Protein AF-A0A534WW18-F1 (afdb_monomer_lite)

Radius of gyration: 18.57 Å; chains: 1; bounding box: 38×34×52 Å

Structure (mmCIF, N/CA/C/O backbone):
data_AF-A0A534WW18-F1
#
_entry.id   AF-A0A534WW18-F1
#
loop_
_atom_site.group_PDB
_atom_site.id
_atom_site.type_symbol
_atom_site.label_atom_id
_atom_site.label_alt_id
_atom_site.label_comp_id
_atom_site.label_asym_id
_atom_site.label_entity_id
_atom_site.label_seq_id
_atom_site.pdbx_PDB_ins_code
_atom_site.Cartn_x
_atom_site.Cartn_y
_atom_site.Cartn_z
_atom_site.occupancy
_atom_site.B_iso_or_equiv
_atom_site.auth_seq_id
_atom_site.auth_comp_id
_atom_site.auth_asym_id
_atom_site.auth_atom_id
_atom_site.pdbx_PDB_model_num
ATOM 1 N N . MET A 1 1 ? -6.314 19.960 2.107 1.00 56.91 1 MET A N 1
ATOM 2 C CA . MET A 1 1 ? -7.397 18.973 2.369 1.00 56.91 1 MET A CA 1
ATOM 3 C C . MET A 1 1 ? -7.565 17.972 1.228 1.00 56.91 1 MET A C 1
ATOM 5 O O . MET A 1 1 ? -7.486 16.783 1.503 1.00 56.91 1 MET A O 1
ATOM 9 N N . ARG A 1 2 ? -7.792 18.392 -0.030 1.00 59.41 2 ARG A N 1
ATOM 10 C CA . ARG A 1 2 ? -7.940 17.448 -1.161 1.00 59.41 2 ARG A CA 1
ATOM 11 C C . ARG A 1 2 ? -6.612 16.781 -1.553 1.00 59.41 2 ARG A C 1
ATOM 13 O O . ARG A 1 2 ? -6.593 15.573 -1.739 1.00 59.41 2 ARG A O 1
ATOM 20 N N . GLU A 1 3 ? -5.518 17.541 -1.581 1.00 56.72 3 GLU A N 1
ATOM 21 C CA . GLU A 1 3 ? -4.168 17.035 -1.889 1.00 56.72 3 GLU A CA 1
ATOM 22 C C . GLU A 1 3 ? -3.679 15.995 -0.868 1.00 56.72 3 GLU A C 1
ATOM 24 O O . GLU A 1 3 ? -3.291 14.902 -1.267 1.00 56.72 3 GLU A O 1
ATOM 29 N N . ASP A 1 4 ? -3.814 16.252 0.440 1.00 58.09 4 ASP A N 1
ATOM 30 C CA . ASP A 1 4 ? -3.459 15.284 1.494 1.00 58.09 4 ASP A CA 1
ATOM 31 C C . ASP A 1 4 ? -4.169 13.932 1.328 1.00 58.09 4 ASP A C 1
ATOM 33 O O . ASP A 1 4 ? -3.568 12.879 1.538 1.00 58.09 4 ASP A O 1
ATOM 37 N N . LYS A 1 5 ? -5.458 13.951 0.955 1.00 63.66 5 LYS A N 1
ATOM 38 C CA . LYS A 1 5 ? -6.252 12.732 0.740 1.00 63.66 5 LYS A CA 1
ATOM 39 C C . LYS A 1 5 ? -5.784 11.967 -0.501 1.00 63.66 5 LYS A C 1
ATOM 41 O O . LYS A 1 5 ? -5.786 10.740 -0.481 1.00 63.66 5 LYS A O 1
ATOM 46 N N . VAL A 1 6 ? -5.350 12.673 -1.548 1.00 64.19 6 VAL A N 1
ATOM 47 C CA . VAL A 1 6 ? -4.775 12.062 -2.758 1.00 64.19 6 VAL A CA 1
ATOM 48 C C . VAL A 1 6 ? -3.426 11.414 -2.446 1.00 64.19 6 VAL A C 1
ATOM 50 O O . VAL A 1 6 ? -3.216 10.263 -2.814 1.00 64.19 6 VAL A O 1
ATOM 53 N N . SER A 1 7 ? -2.545 12.090 -1.707 1.00 62.75 7 SER A N 1
ATOM 54 C CA . SER A 1 7 ? -1.249 11.527 -1.300 1.00 62.75 7 SER A CA 1
ATOM 55 C C . SER A 1 7 ? -1.407 10.286 -0.419 1.00 62.75 7 SER A C 1
ATOM 57 O O . SER A 1 7 ? -0.722 9.286 -0.629 1.00 62.75 7 SER A O 1
ATOM 59 N N . LEU A 1 8 ? -2.357 10.314 0.522 1.00 67.56 8 LEU A N 1
ATOM 60 C CA . LEU A 1 8 ? -2.679 9.166 1.372 1.00 67.56 8 LEU A CA 1
ATOM 61 C C . LEU A 1 8 ? -3.213 7.984 0.552 1.00 67.56 8 LEU A C 1
ATOM 63 O O . LEU A 1 8 ? -2.791 6.846 0.752 1.00 67.56 8 LEU A O 1
ATOM 67 N N . TYR A 1 9 ? -4.110 8.261 -0.397 1.00 73.06 9 TYR A N 1
ATOM 68 C CA . TYR A 1 9 ? -4.644 7.256 -1.309 1.00 73.06 9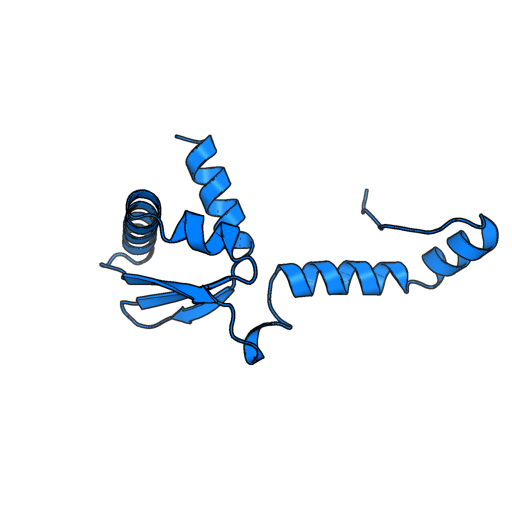 TYR A CA 1
ATOM 69 C C . TYR A 1 9 ? -3.541 6.617 -2.158 1.00 73.06 9 TYR A C 1
ATOM 71 O O . TYR A 1 9 ? -3.465 5.396 -2.236 1.00 73.06 9 TYR A O 1
ATOM 79 N N . LEU A 1 10 ? -2.657 7.421 -2.754 1.00 68.06 10 LEU A N 1
ATOM 80 C CA . LEU A 1 10 ? -1.557 6.921 -3.583 1.00 68.06 10 LEU A CA 1
ATOM 81 C C . LEU A 1 10 ? -0.584 6.051 -2.776 1.00 68.06 10 LEU A C 1
ATOM 83 O O . LEU A 1 10 ? -0.145 5.009 -3.261 1.00 68.06 10 LEU A O 1
ATOM 87 N N . ALA A 1 11 ? -0.293 6.439 -1.533 1.00 67.81 11 ALA A N 1
ATOM 88 C CA . ALA A 1 11 ? 0.570 5.668 -0.646 1.00 67.81 11 ALA A CA 1
ATOM 89 C C . ALA A 1 11 ? -0.059 4.321 -0.239 1.00 67.81 11 ALA A C 1
ATOM 91 O O . ALA A 1 11 ? 0.625 3.299 -0.214 1.00 67.81 11 ALA A O 1
ATOM 92 N N . LEU A 1 12 ? -1.371 4.292 0.018 1.00 72.81 12 LEU A N 1
ATOM 93 C CA . LEU A 1 12 ? -2.108 3.055 0.293 1.00 72.81 12 LEU A CA 1
ATOM 94 C C . LEU A 1 12 ? -2.282 2.168 -0.943 1.00 72.81 12 LEU A C 1
ATOM 96 O O . LEU A 1 12 ? -2.214 0.949 -0.824 1.00 72.81 12 LEU A O 1
ATOM 100 N N . ALA A 1 13 ? -2.478 2.758 -2.124 1.00 74.75 13 ALA A N 1
ATOM 101 C CA . ALA A 1 13 ? -2.618 2.030 -3.385 1.00 74.75 13 ALA A CA 1
ATOM 102 C C . ALA A 1 13 ? -1.343 1.259 -3.766 1.00 74.75 13 ALA A C 1
ATOM 104 O O . ALA A 1 13 ? -1.404 0.272 -4.497 1.00 74.75 13 ALA A O 1
ATOM 105 N N . ALA A 1 14 ? -0.190 1.692 -3.253 1.00 72.06 14 ALA A N 1
ATOM 106 C CA . ALA A 1 14 ? 1.076 0.978 -3.371 1.00 72.06 14 ALA A CA 1
ATOM 107 C C . ALA A 1 14 ? 1.248 -0.141 -2.320 1.00 72.06 14 ALA A C 1
ATOM 109 O O . ALA A 1 14 ? 2.189 -0.930 -2.412 1.00 72.06 14 ALA A O 1
ATOM 110 N N . GLY A 1 15 ? 0.358 -0.220 -1.328 1.00 79.31 15 GLY A N 1
ATOM 111 C CA . GLY A 1 15 ? 0.328 -1.263 -0.308 1.00 79.31 15 GLY A CA 1
ATOM 112 C C . GLY A 1 15 ? -0.556 -2.445 -0.676 1.00 79.31 15 GLY A C 1
ATOM 113 O O . GLY A 1 15 ? -1.329 -2.424 -1.632 1.00 79.31 15 GLY A O 1
ATOM 114 N N . LYS A 1 16 ? -0.448 -3.509 0.115 1.00 82.94 16 LYS A N 1
ATOM 115 C CA . LYS A 1 16 ? -1.282 -4.703 -0.009 1.00 82.94 16 LYS A CA 1
ATOM 116 C C . LYS A 1 16 ? -1.906 -5.038 1.335 1.00 82.94 16 LYS A C 1
ATOM 118 O O . LYS A 1 16 ? -1.225 -5.019 2.357 1.00 82.94 16 LYS A O 1
ATOM 123 N N . VAL A 1 17 ? -3.187 -5.391 1.328 1.00 84.94 17 VAL A N 1
ATOM 124 C CA . VAL A 1 17 ? -3.832 -5.972 2.509 1.00 84.94 17 VAL A CA 1
ATOM 125 C C . VAL A 1 17 ? -3.238 -7.361 2.738 1.00 84.94 17 VAL A C 1
ATOM 127 O O . VAL A 1 17 ? -3.331 -8.223 1.864 1.00 84.94 17 VAL A O 1
ATOM 130 N N . VAL A 1 18 ? -2.588 -7.550 3.886 1.00 86.44 18 VAL A N 1
ATOM 131 C CA . VAL A 1 18 ? -1.948 -8.820 4.281 1.00 86.44 18 VAL A CA 1
ATOM 132 C C . VAL A 1 18 ? -2.756 -9.568 5.336 1.00 86.44 18 VAL A C 1
ATOM 134 O O . VAL A 1 18 ? -2.557 -10.757 5.544 1.00 86.44 18 VAL A O 1
ATOM 137 N N . GLY A 1 19 ? -3.695 -8.881 5.982 1.00 83.00 19 GLY A N 1
ATOM 138 C CA . GLY A 1 19 ? -4.640 -9.469 6.918 1.00 83.00 19 GLY A CA 1
ATOM 139 C C . GLY A 1 19 ? -5.789 -8.508 7.185 1.00 83.00 19 GLY A C 1
ATOM 140 O O . GLY A 1 19 ? -5.584 -7.297 7.260 1.00 83.00 19 GLY A O 1
ATOM 141 N N . ALA A 1 20 ? -6.991 -9.054 7.314 1.00 85.19 20 ALA A N 1
ATOM 142 C CA . ALA A 1 20 ? -8.176 -8.323 7.729 1.00 85.19 20 ALA A CA 1
ATOM 143 C C . ALA A 1 20 ? -8.909 -9.176 8.766 1.00 85.19 20 ALA A C 1
ATOM 145 O O . ALA A 1 20 ? -9.438 -10.240 8.449 1.00 85.19 20 ALA A O 1
ATOM 146 N N . GLU A 1 21 ? -8.875 -8.721 10.010 1.00 87.75 21 GLU A N 1
ATOM 147 C CA . GLU A 1 21 ? -9.666 -9.248 11.115 1.00 87.75 21 GLU A CA 1
ATOM 148 C C . GLU A 1 21 ? -10.876 -8.336 11.332 1.00 87.75 21 GLU A C 1
ATOM 150 O O . GLU A 1 21 ? -11.055 -7.323 10.651 1.00 87.75 21 GLU A O 1
ATOM 155 N N . THR A 1 22 ? -11.732 -8.704 12.280 1.00 83.69 22 THR A N 1
ATOM 156 C CA . THR A 1 22 ? -12.936 -7.947 12.619 1.00 83.69 22 THR A CA 1
ATOM 157 C C . THR A 1 22 ? -12.607 -6.471 12.881 1.00 83.69 22 THR A C 1
ATOM 159 O O . TH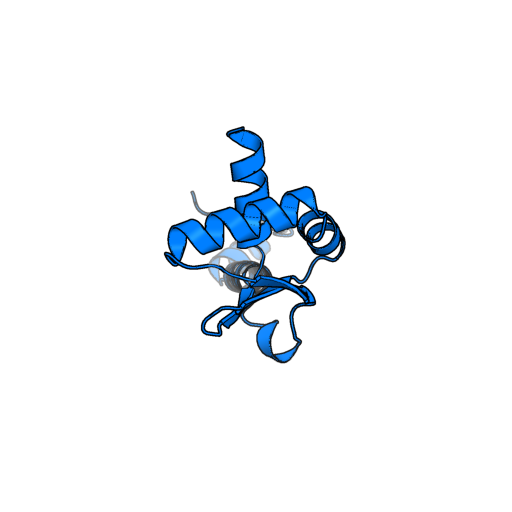R A 1 22 ? -13.176 -5.584 12.263 1.00 83.69 22 THR A O 1
ATOM 162 N N . ASP A 1 23 ? -11.640 -6.175 13.726 1.00 90.12 23 ASP A N 1
ATOM 163 C CA . ASP A 1 23 ? -11.299 -4.819 14.157 1.00 90.12 23 ASP A CA 1
ATOM 164 C C . ASP A 1 23 ? -9.895 -4.385 13.722 1.00 90.12 23 ASP A C 1
ATOM 166 O O . ASP A 1 23 ? -9.477 -3.274 14.038 1.00 90.12 23 ASP A O 1
ATOM 170 N N . VAL A 1 24 ? -9.162 -5.215 12.972 1.00 90.81 24 VAL A N 1
ATOM 171 C CA . VAL A 1 24 ? -7.778 -4.930 12.564 1.00 90.81 24 VAL A CA 1
ATOM 172 C C . VAL A 1 24 ? -7.605 -5.068 11.056 1.00 90.81 24 VAL A C 1
ATOM 174 O O . VAL A 1 24 ? -7.887 -6.112 10.473 1.00 90.81 24 VAL A O 1
ATOM 177 N N . LEU A 1 25 ? -7.054 -4.033 10.422 1.00 88.88 25 LEU A N 1
ATOM 178 C CA . LEU A 1 25 ? -6.597 -4.077 9.035 1.00 88.88 25 LEU A CA 1
ATOM 179 C C . LEU A 1 25 ? -5.069 -3.970 8.991 1.00 88.88 25 LEU A C 1
ATOM 181 O O . LEU A 1 25 ? -4.493 -2.965 9.412 1.00 88.88 25 LEU A O 1
ATOM 185 N N . ARG A 1 26 ? -4.416 -5.001 8.446 1.00 91.12 26 ARG A N 1
ATOM 186 C CA . ARG A 1 26 ? -2.959 -5.071 8.292 1.00 91.12 26 ARG A CA 1
ATOM 187 C C . ARG A 1 26 ? -2.559 -4.795 6.851 1.00 91.12 26 ARG A C 1
ATOM 189 O O . ARG A 1 26 ? -2.976 -5.502 5.928 1.00 91.12 26 ARG A O 1
ATOM 196 N N . ILE A 1 27 ? -1.720 -3.784 6.664 1.00 89.94 27 ILE A N 1
ATOM 197 C CA . ILE A 1 27 ? -1.258 -3.315 5.359 1.00 89.94 27 ILE A CA 1
ATOM 198 C C . ILE A 1 27 ? 0.258 -3.495 5.271 1.00 89.94 27 ILE A C 1
ATOM 200 O O . ILE A 1 27 ? 1.021 -2.923 6.050 1.00 89.94 27 ILE A O 1
ATOM 204 N N . GLY A 1 28 ? 0.689 -4.293 4.299 1.00 90.12 28 GLY A N 1
ATOM 205 C CA . GLY A 1 28 ? 2.089 -4.493 3.954 1.00 90.12 28 GLY A CA 1
ATOM 206 C C . GLY A 1 28 ? 2.531 -3.528 2.857 1.00 90.12 28 GLY A C 1
ATOM 207 O O . GLY A 1 28 ? 1.847 -3.378 1.844 1.00 90.12 28 GLY A O 1
ATOM 208 N N . LEU A 1 29 ? 3.689 -2.896 3.038 1.00 88.12 29 LEU A N 1
ATOM 209 C CA . LEU A 1 29 ? 4.298 -1.982 2.065 1.00 88.12 29 LEU A CA 1
ATOM 210 C C . LEU A 1 29 ? 5.759 -2.354 1.821 1.00 88.12 29 LEU A C 1
ATOM 212 O O . LEU A 1 29 ? 6.504 -2.624 2.765 1.00 88.12 29 LEU A O 1
ATOM 216 N N . GLU A 1 30 ? 6.191 -2.299 0.564 1.00 84.88 30 GLU A N 1
ATOM 217 C CA . GLU A 1 30 ? 7.575 -2.601 0.171 1.00 84.88 30 GLU A CA 1
ATOM 218 C C . GLU A 1 30 ? 8.531 -1.445 0.516 1.00 84.88 30 GLU A C 1
ATOM 220 O O . GLU A 1 30 ? 9.603 -1.662 1.082 1.00 84.88 30 GLU A O 1
ATOM 225 N N . ASN A 1 31 ? 8.118 -0.199 0.261 1.00 85.88 31 ASN A N 1
ATOM 226 C CA . ASN A 1 31 ? 8.956 0.989 0.440 1.00 85.88 31 ASN A CA 1
ATOM 227 C C . ASN A 1 31 ? 8.999 1.464 1.906 1.00 85.88 31 ASN A C 1
ATOM 229 O O . ASN A 1 31 ? 7.977 1.840 2.481 1.00 85.88 31 ASN A O 1
ATOM 233 N N . GLU A 1 32 ? 10.197 1.510 2.494 1.00 87.38 32 GLU A N 1
ATOM 234 C CA . GLU A 1 32 ? 10.399 1.941 3.881 1.00 87.38 32 GLU A CA 1
ATOM 235 C C . GLU A 1 32 ? 10.054 3.413 4.133 1.00 87.38 32 GLU A C 1
ATOM 237 O O . GLU A 1 32 ? 9.426 3.720 5.145 1.00 87.38 32 GLU A O 1
ATOM 242 N N . ALA A 1 33 ? 10.424 4.324 3.233 1.00 85.44 33 ALA A N 1
ATOM 243 C CA . ALA A 1 33 ? 10.126 5.747 3.394 1.00 85.44 33 ALA A CA 1
ATOM 244 C C . ALA A 1 33 ? 8.609 5.984 3.443 1.00 85.44 33 ALA A C 1
ATOM 246 O O . ALA A 1 33 ? 8.112 6.726 4.288 1.00 85.44 33 ALA A O 1
ATOM 247 N N . MET A 1 34 ? 7.870 5.269 2.595 1.00 84.38 34 MET A N 1
ATOM 248 C CA . MET A 1 34 ? 6.411 5.315 2.563 1.00 84.38 34 MET A CA 1
ATOM 249 C C . MET A 1 34 ? 5.783 4.681 3.811 1.00 84.38 34 MET A C 1
ATOM 251 O O . MET A 1 34 ? 4.832 5.237 4.356 1.00 84.38 34 MET A O 1
ATOM 255 N N . ARG A 1 35 ? 6.343 3.573 4.328 1.00 90.00 35 ARG A N 1
ATOM 256 C CA . ARG A 1 35 ? 5.938 3.024 5.637 1.00 90.00 35 ARG A CA 1
ATOM 257 C C . ARG A 1 35 ? 6.099 4.059 6.741 1.00 90.00 35 ARG A C 1
ATOM 259 O O . ARG A 1 35 ? 5.145 4.309 7.467 1.00 90.00 35 ARG A O 1
ATOM 266 N N . ARG A 1 36 ? 7.279 4.682 6.834 1.00 88.88 36 ARG A N 1
ATOM 267 C CA . ARG A 1 36 ? 7.584 5.690 7.859 1.00 88.88 36 ARG A CA 1
ATOM 268 C C . ARG A 1 36 ? 6.589 6.849 7.817 1.00 88.88 36 ARG A C 1
ATOM 270 O O . ARG A 1 36 ? 6.101 7.249 8.870 1.00 88.88 36 ARG A O 1
ATOM 277 N N . GLU A 1 37 ? 6.251 7.342 6.626 1.00 86.75 37 GLU A N 1
ATOM 278 C CA . GLU A 1 37 ? 5.260 8.411 6.450 1.00 86.75 37 GLU A CA 1
ATOM 279 C C . GLU A 1 37 ? 3.870 8.006 6.957 1.00 86.75 37 GLU A C 1
ATOM 281 O O . GLU A 1 37 ? 3.232 8.750 7.702 1.00 86.75 37 GLU A O 1
ATOM 286 N N . LEU A 1 38 ? 3.414 6.805 6.596 1.00 85.38 38 LEU A N 1
ATOM 287 C CA . LEU A 1 38 ? 2.088 6.321 6.972 1.00 85.38 38 LEU A CA 1
ATOM 288 C C . LEU A 1 38 ? 1.983 5.930 8.452 1.00 85.38 38 LEU A C 1
ATOM 290 O O . LEU A 1 38 ? 0.899 6.001 9.025 1.00 85.38 38 LEU A O 1
ATOM 294 N N . THR A 1 39 ? 3.101 5.581 9.094 1.00 88.69 39 THR A N 1
ATOM 295 C CA . THR A 1 39 ? 3.162 5.319 10.543 1.00 88.69 39 THR A CA 1
ATOM 296 C C . THR A 1 39 ? 3.234 6.582 11.405 1.00 88.69 39 THR A C 1
ATOM 298 O O . THR A 1 39 ? 3.229 6.482 12.631 1.00 88.69 39 THR A O 1
ATOM 301 N N . ARG A 1 40 ? 3.294 7.785 10.813 1.00 91.19 40 ARG A N 1
ATOM 302 C CA . ARG A 1 40 ? 3.217 9.034 11.587 1.00 91.19 40 ARG A CA 1
ATOM 303 C C . ARG A 1 40 ? 1.862 9.127 12.278 1.00 91.19 40 ARG A C 1
ATOM 305 O O . ARG A 1 40 ? 0.839 8.907 11.640 1.00 91.19 40 ARG A O 1
ATOM 312 N N . ALA A 1 41 ? 1.851 9.521 13.552 1.00 87.69 41 ALA A N 1
ATOM 313 C CA . ALA A 1 41 ? 0.650 9.508 14.392 1.00 87.69 41 ALA A CA 1
ATOM 314 C C . ALA A 1 41 ? -0.562 10.194 13.738 1.00 87.69 41 ALA A C 1
ATOM 316 O O . ALA A 1 41 ? -1.636 9.610 13.671 1.00 87.69 41 ALA A O 1
ATOM 317 N N . GLN A 1 42 ? -0.383 11.394 13.174 1.00 87.62 42 GLN A N 1
ATOM 318 C CA . GLN A 1 42 ? -1.470 12.118 12.504 1.00 87.62 42 GLN A CA 1
ATOM 319 C C . GLN A 1 42 ? -2.006 11.375 11.269 1.00 87.62 42 GLN A C 1
ATOM 321 O O . GLN A 1 42 ? -3.212 11.363 11.024 1.00 87.62 42 GLN A O 1
ATOM 326 N N . THR A 1 43 ? -1.117 10.764 10.487 1.00 86.88 43 THR A N 1
ATOM 327 C CA . THR A 1 43 ? -1.472 9.993 9.292 1.00 86.88 43 THR A CA 1
ATOM 328 C C . THR A 1 43 ? -2.194 8.706 9.672 1.00 86.88 43 THR A C 1
ATOM 330 O O . THR A 1 43 ? -3.235 8.393 9.098 1.00 86.88 43 THR A O 1
ATOM 333 N N . LEU A 1 44 ? -1.687 7.999 10.682 1.00 88.75 44 LEU A N 1
ATOM 334 C CA . LEU A 1 44 ? -2.270 6.761 11.182 1.00 88.75 44 LEU A CA 1
ATOM 335 C C . LEU A 1 44 ? -3.653 6.994 11.800 1.00 88.75 44 LEU A C 1
ATOM 337 O O . LEU A 1 44 ? -4.576 6.238 11.516 1.00 88.75 44 LEU A O 1
ATOM 341 N N . GLU A 1 45 ? -3.833 8.068 12.569 1.00 90.12 45 GLU A N 1
ATOM 342 C CA . GLU A 1 45 ? -5.144 8.444 13.110 1.00 90.12 45 GLU A CA 1
ATOM 343 C C . GLU A 1 45 ? -6.141 8.767 11.994 1.00 90.12 45 GLU A C 1
ATOM 345 O O . GLU A 1 45 ? -7.247 8.232 11.989 1.00 90.12 45 GLU A O 1
ATOM 350 N N . ARG A 1 46 ? -5.733 9.532 10.969 1.00 87.94 46 ARG A N 1
ATOM 351 C CA . ARG A 1 46 ? -6.580 9.766 9.784 1.00 87.94 46 ARG A CA 1
ATOM 352 C C . ARG A 1 46 ? -6.987 8.456 9.103 1.00 87.94 46 ARG A C 1
ATOM 354 O O . ARG A 1 46 ? -8.135 8.321 8.688 1.00 87.94 46 ARG A O 1
ATOM 361 N N . LEU A 1 47 ? -6.070 7.494 8.990 1.00 87.38 47 LEU A N 1
ATOM 362 C CA . LEU A 1 47 ? -6.361 6.172 8.429 1.00 87.38 47 LEU A CA 1
ATOM 363 C C . LEU A 1 47 ? -7.358 5.387 9.286 1.00 87.38 47 LEU A C 1
ATOM 365 O O . LEU A 1 47 ? -8.271 4.779 8.731 1.00 87.38 47 LEU A O 1
ATOM 369 N N . ARG A 1 48 ? -7.218 5.424 10.616 1.00 89.50 48 ARG A N 1
ATOM 370 C CA . ARG A 1 48 ? -8.160 4.785 11.548 1.00 89.50 48 ARG A CA 1
ATOM 371 C C . ARG A 1 48 ? -9.552 5.392 11.447 1.00 89.50 48 ARG A C 1
ATOM 373 O O . ARG A 1 48 ? -10.516 4.640 11.362 1.00 89.50 48 ARG A O 1
ATOM 380 N N . THR A 1 49 ? -9.657 6.721 11.378 1.00 89.94 49 THR A N 1
ATOM 381 C CA . THR A 1 49 ? -10.941 7.411 11.183 1.00 89.94 49 THR A CA 1
ATOM 382 C C . THR A 1 49 ? -11.616 6.961 9.892 1.00 89.94 49 THR A C 1
ATOM 384 O O . THR A 1 49 ? -12.750 6.497 9.932 1.00 89.94 49 THR A O 1
ATOM 387 N N . ILE A 1 50 ? -10.907 7.014 8.759 1.00 86.81 50 ILE A N 1
ATOM 388 C CA . ILE A 1 50 ? -11.464 6.620 7.455 1.00 86.81 50 ILE A CA 1
ATOM 389 C C . ILE A 1 50 ? -11.881 5.147 7.461 1.00 86.81 50 ILE A C 1
ATOM 391 O O . ILE A 1 50 ? -12.967 4.804 7.001 1.00 86.81 50 ILE A O 1
ATOM 395 N N . ALA A 1 51 ? -11.030 4.262 7.981 1.00 85.38 51 ALA A N 1
ATOM 396 C CA . ALA A 1 51 ? -11.349 2.844 8.048 1.00 85.38 51 ALA A CA 1
ATOM 397 C C . ALA A 1 51 ? -12.566 2.578 8.935 1.00 85.38 51 ALA A C 1
ATOM 399 O O . ALA A 1 51 ? -13.392 1.739 8.583 1.00 85.38 51 ALA A O 1
ATOM 400 N N . GLY A 1 52 ? -12.703 3.309 10.043 1.00 87.25 52 GLY A N 1
ATOM 401 C CA . GLY A 1 52 ? -13.850 3.169 10.923 1.00 87.25 52 GLY A CA 1
ATOM 402 C C . GLY A 1 52 ? -15.151 3.698 10.321 1.00 87.25 52 GLY A C 1
ATOM 403 O O . GLY A 1 52 ? -16.184 3.042 10.430 1.00 87.25 52 GLY A O 1
ATOM 404 N N . GLU A 1 53 ? -15.096 4.826 9.609 1.00 88.38 53 GLU A N 1
ATOM 405 C CA . GLU A 1 53 ? -16.229 5.361 8.842 1.00 88.38 53 GLU A CA 1
ATOM 406 C C . GLU A 1 53 ? -16.705 4.367 7.773 1.00 88.38 53 GLU A C 1
ATOM 408 O O . GLU A 1 53 ? -17.903 4.129 7.638 1.00 88.38 53 GLU A O 1
ATOM 413 N N . VAL A 1 54 ? -15.773 3.747 7.042 1.00 84.62 54 VAL A N 1
ATOM 414 C CA . VAL A 1 54 ? -16.089 2.769 5.988 1.00 84.62 54 VAL A CA 1
ATOM 415 C C . VAL A 1 54 ? -16.603 1.450 6.570 1.00 84.62 54 VAL A C 1
ATOM 417 O O . VAL A 1 54 ? -17.525 0.855 6.017 1.00 84.62 54 VAL A O 1
ATOM 420 N N . ALA A 1 55 ? -16.018 0.979 7.673 1.00 84.00 55 ALA A N 1
ATOM 421 C CA . ALA A 1 55 ? -16.400 -0.281 8.307 1.00 84.00 55 ALA A CA 1
ATOM 422 C C . ALA A 1 55 ? -17.643 -0.162 9.208 1.00 84.00 55 ALA A C 1
ATOM 424 O O . ALA A 1 55 ? -18.190 -1.184 9.623 1.00 84.00 55 ALA A O 1
ATOM 425 N N . GLY A 1 56 ? -18.075 1.059 9.544 1.00 90.88 56 GLY A N 1
ATOM 426 C CA . GLY A 1 56 ? -19.169 1.317 10.484 1.00 90.88 56 GLY A CA 1
ATOM 427 C C . GLY A 1 56 ? -18.849 0.934 11.935 1.00 90.88 56 GLY A C 1
ATOM 428 O O . GLY A 1 56 ? -19.763 0.730 12.731 1.00 90.88 56 GLY A O 1
ATOM 429 N N . ARG A 1 57 ? -17.565 0.786 12.281 1.00 89.50 57 ARG A N 1
ATOM 430 C CA . ARG A 1 57 ? -17.074 0.377 13.609 1.00 89.50 57 ARG A CA 1
ATOM 431 C C . ARG A 1 57 ? -15.645 0.847 13.830 1.00 89.50 57 ARG A C 1
ATOM 433 O O . ARG A 1 57 ? -14.966 1.189 12.874 1.00 89.50 57 ARG A O 1
ATOM 440 N N . GLU A 1 58 ? -15.159 0.826 15.066 1.00 90.56 58 GLU A N 1
ATOM 441 C CA . GLU A 1 58 ? -13.759 1.163 15.327 1.00 90.56 58 GLU A CA 1
ATOM 442 C C . GLU A 1 58 ? -12.807 0.157 14.657 1.00 90.56 58 GLU A C 1
ATOM 444 O O . GLU A 1 58 ? -13.026 -1.054 14.711 1.00 90.56 58 GLU A O 1
ATOM 449 N N . MET A 1 59 ? -11.759 0.678 14.014 1.00 90.75 59 MET A N 1
ATOM 450 C CA . MET A 1 59 ? -10.740 -0.105 13.319 1.00 90.75 59 MET A CA 1
ATOM 451 C C . MET A 1 59 ? -9.338 0.285 13.806 1.00 90.75 59 MET A C 1
ATOM 453 O O . MET A 1 59 ? -8.990 1.464 13.950 1.00 90.75 59 MET A O 1
ATOM 457 N N . ARG A 1 60 ? -8.489 -0.718 14.004 1.00 92.19 60 ARG A N 1
ATOM 458 C CA . ARG A 1 60 ? -7.047 -0.597 14.203 1.00 92.19 60 ARG A CA 1
ATOM 459 C C . ARG A 1 60 ? -6.340 -0.819 12.871 1.00 92.19 60 ARG A C 1
ATOM 461 O O . ARG A 1 60 ? -6.606 -1.790 12.168 1.00 92.19 60 ARG A O 1
ATOM 468 N N . ILE A 1 61 ? -5.419 0.079 12.536 1.00 91.56 61 ILE A N 1
ATOM 469 C CA . ILE A 1 61 ? -4.607 -0.014 11.320 1.00 91.56 61 ILE A CA 1
ATOM 470 C C . ILE A 1 61 ? -3.182 -0.372 11.712 1.00 91.56 61 ILE A C 1
ATOM 472 O O . ILE A 1 61 ? -2.564 0.329 12.512 1.00 91.56 61 ILE A O 1
ATOM 476 N N . GLU A 1 62 ? -2.659 -1.450 11.138 1.00 92.44 62 GLU A N 1
ATOM 477 C CA . GLU A 1 62 ? -1.274 -1.873 11.331 1.00 92.44 62 GLU A CA 1
ATOM 478 C C . GLU A 1 62 ? -0.533 -1.798 10.002 1.00 92.44 62 GLU A C 1
ATOM 480 O O . GLU A 1 62 ? -0.955 -2.381 9.003 1.00 92.44 62 GLU A O 1
ATOM 485 N N . ILE A 1 63 ? 0.576 -1.062 9.991 1.00 91.44 63 ILE A N 1
ATOM 486 C CA . ILE A 1 63 ? 1.381 -0.841 8.793 1.00 91.44 63 ILE A CA 1
ATOM 487 C C . ILE A 1 63 ? 2.748 -1.467 9.012 1.00 91.44 63 ILE A C 1
ATOM 489 O O . ILE A 1 63 ? 3.473 -1.090 9.931 1.00 91.44 63 ILE A O 1
ATOM 493 N N . GLY A 1 64 ? 3.095 -2.422 8.156 1.00 90.94 64 GLY A N 1
ATOM 494 C CA . GLY A 1 64 ? 4.313 -3.211 8.280 1.00 90.94 64 GLY A CA 1
ATOM 495 C C . GLY A 1 64 ? 5.03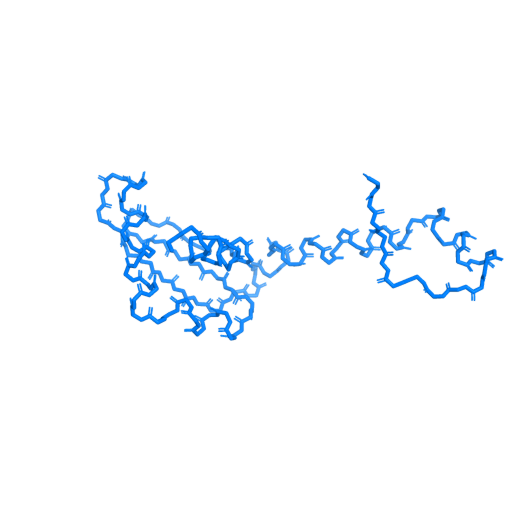0 -3.422 6.949 1.00 90.94 64 GLY A C 1
ATOM 496 O O . GLY A 1 64 ? 4.537 -3.015 5.889 1.00 90.94 64 GLY A O 1
ATOM 497 N N . PRO A 1 65 ? 6.226 -4.034 6.979 1.00 89.81 65 PRO A N 1
ATOM 498 C CA . PRO A 1 65 ? 6.864 -4.517 5.762 1.00 89.81 65 PRO A CA 1
ATOM 499 C C . PRO A 1 65 ? 5.945 -5.520 5.059 1.00 89.81 65 PRO A C 1
ATOM 501 O O . PRO A 1 65 ? 5.227 -6.279 5.710 1.00 89.81 65 PRO A O 1
ATOM 504 N N . LEU A 1 66 ? 5.957 -5.517 3.727 1.00 87.81 66 LEU A N 1
ATOM 505 C CA . LEU A 1 66 ? 5.236 -6.528 2.965 1.00 87.81 66 LEU A CA 1
ATOM 506 C C . LEU A 1 66 ? 5.897 -7.907 3.180 1.00 87.81 66 LEU A C 1
ATOM 508 O O . LEU A 1 66 ? 7.088 -8.035 2.893 1.00 87.81 66 LEU A O 1
ATOM 512 N N . PRO A 1 67 ? 5.163 -8.933 3.654 1.00 83.44 67 PRO A N 1
ATOM 513 C CA . PRO A 1 67 ? 5.707 -10.277 3.813 1.00 83.44 67 PRO A CA 1
ATOM 514 C C . PRO A 1 67 ? 6.140 -10.882 2.473 1.00 83.44 67 PRO A C 1
ATOM 516 O O . PRO A 1 67 ? 5.509 -10.641 1.437 1.00 83.44 67 PRO A O 1
ATOM 519 N N . ALA A 1 68 ? 7.202 -11.690 2.491 1.00 78.62 68 ALA A N 1
ATOM 520 C CA . ALA A 1 68 ? 7.805 -12.254 1.284 1.00 78.62 68 ALA A CA 1
ATOM 521 C C . ALA A 1 68 ? 6.830 -13.150 0.505 1.00 78.62 68 ALA A C 1
ATOM 523 O O . ALA A 1 68 ? 6.796 -13.103 -0.725 1.00 78.62 68 ALA A O 1
ATOM 524 N N . GLU A 1 69 ? 5.964 -13.889 1.201 1.00 78.50 69 GLU A N 1
ATOM 525 C CA . GLU A 1 69 ? 4.938 -14.728 0.579 1.00 78.50 69 GLU A CA 1
ATOM 526 C C . GLU A 1 69 ? 3.868 -13.909 -0.167 1.00 78.50 69 GLU A C 1
ATOM 528 O O . GLU A 1 69 ? 3.178 -14.417 -1.051 1.00 78.50 69 GLU A O 1
ATOM 533 N N . HIS A 1 70 ? 3.774 -12.608 0.121 1.00 71.94 70 HIS A N 1
ATOM 534 C CA . HIS A 1 70 ? 2.848 -11.681 -0.516 1.00 71.94 70 HIS A CA 1
ATOM 535 C C . HIS A 1 70 ? 3.499 -10.789 -1.589 1.00 71.94 70 HIS A C 1
ATOM 537 O O . HIS A 1 70 ? 2.750 -10.116 -2.311 1.00 71.94 70 HIS A O 1
ATOM 543 N N . ALA A 1 71 ? 4.832 -10.811 -1.724 1.00 70.06 71 ALA A N 1
ATOM 544 C CA . ALA A 1 71 ? 5.615 -9.907 -2.572 1.00 70.06 71 ALA A CA 1
ATOM 545 C C . ALA A 1 71 ? 5.246 -9.993 -4.062 1.00 70.06 71 ALA A C 1
ATOM 547 O O . ALA A 1 71 ? 5.039 -8.973 -4.711 1.00 70.06 71 ALA A O 1
ATOM 548 N N . SER A 1 72 ? 5.038 -11.198 -4.602 1.00 66.00 72 SER A N 1
ATOM 549 C CA . SER A 1 72 ? 4.687 -11.404 -6.021 1.00 66.00 72 SER A CA 1
ATOM 550 C C . SER A 1 72 ? 3.324 -10.824 -6.420 1.00 66.00 72 SER A C 1
ATOM 552 O O . SER A 1 72 ? 3.065 -10.555 -7.592 1.00 66.00 72 SER A O 1
ATOM 554 N N . ALA A 1 73 ? 2.440 -10.621 -5.444 1.00 66.75 73 ALA A N 1
ATOM 555 C CA . ALA A 1 73 ? 1.105 -10.078 -5.651 1.00 66.75 73 ALA A CA 1
ATOM 556 C C . ALA A 1 73 ? 0.966 -8.629 -5.154 1.00 66.75 73 ALA A C 1
ATOM 558 O O . ALA A 1 73 ? -0.157 -8.118 -5.113 1.00 66.75 73 ALA A O 1
ATOM 559 N N . ALA A 1 74 ? 2.077 -7.975 -4.797 1.00 67.69 74 ALA A N 1
ATOM 560 C CA . ALA A 1 74 ? 2.120 -6.543 -4.527 1.00 67.69 74 ALA A CA 1
ATOM 561 C C . ALA A 1 74 ? 1.714 -5.737 -5.775 1.00 67.69 74 ALA A C 1
ATOM 563 O O . ALA A 1 74 ? 2.019 -6.154 -6.898 1.00 67.69 74 ALA A O 1
ATOM 564 N N . PRO A 1 75 ? 1.064 -4.571 -5.623 1.00 68.25 75 PRO A N 1
ATOM 565 C CA . PRO A 1 75 ? 0.735 -3.705 -6.755 1.00 68.25 75 PRO A CA 1
ATOM 566 C C . PRO A 1 75 ? 1.958 -3.317 -7.601 1.00 68.25 75 PRO A C 1
ATOM 568 O O . PRO A 1 75 ? 1.883 -3.366 -8.830 1.00 68.25 75 PRO A O 1
ATOM 571 N N . LEU A 1 76 ? 3.098 -3.011 -6.968 1.00 69.31 76 LEU A N 1
ATOM 572 C CA . LEU A 1 76 ? 4.344 -2.693 -7.676 1.00 69.31 76 LEU A CA 1
ATOM 573 C C . LEU A 1 76 ? 4.911 -3.909 -8.414 1.00 69.31 76 LEU A C 1
ATOM 575 O O . LEU A 1 76 ? 5.282 -3.787 -9.578 1.00 69.31 76 LEU A O 1
ATOM 579 N N . ALA A 1 77 ? 4.913 -5.092 -7.792 1.00 69.00 77 ALA A N 1
ATOM 580 C CA . ALA A 1 77 ? 5.326 -6.329 -8.455 1.00 69.00 77 ALA A CA 1
ATOM 581 C C . ALA A 1 77 ? 4.453 -6.646 -9.682 1.00 69.00 77 ALA A C 1
ATOM 583 O O . ALA A 1 77 ? 4.973 -7.002 -10.739 1.00 69.00 77 ALA A O 1
ATOM 584 N N . LYS A 1 78 ? 3.132 -6.433 -9.594 1.00 71.06 78 LYS A N 1
ATOM 585 C CA . LYS A 1 78 ? 2.215 -6.569 -10.740 1.00 71.06 78 LYS A CA 1
ATOM 586 C C . LYS A 1 78 ? 2.504 -5.550 -11.846 1.00 71.06 78 LYS A C 1
ATOM 588 O O . LYS A 1 78 ? 2.475 -5.907 -13.021 1.00 71.06 78 LYS A O 1
ATOM 593 N N . ALA A 1 79 ? 2.782 -4.295 -11.490 1.00 69.75 79 ALA A N 1
ATOM 594 C CA . ALA A 1 79 ? 3.129 -3.249 -12.453 1.00 69.75 79 ALA A CA 1
ATOM 595 C C . ALA A 1 79 ? 4.467 -3.534 -13.159 1.00 69.75 79 ALA A C 1
ATOM 597 O O . ALA A 1 79 ? 4.580 -3.361 -14.376 1.00 69.75 79 ALA A O 1
ATOM 598 N N . ARG A 1 80 ? 5.456 -4.038 -12.412 1.00 70.12 80 ARG A N 1
ATOM 599 C CA . ARG A 1 80 ? 6.744 -4.481 -12.949 1.00 70.12 80 ARG A CA 1
ATOM 600 C C . ARG A 1 80 ? 6.567 -5.652 -13.909 1.00 70.12 80 ARG A C 1
ATOM 602 O O . ARG A 1 80 ? 7.009 -5.556 -15.046 1.00 70.12 80 ARG A O 1
ATOM 609 N N . ARG A 1 81 ? 5.837 -6.691 -13.496 1.00 70.19 81 ARG A N 1
ATOM 610 C CA . ARG A 1 81 ? 5.552 -7.859 -14.336 1.00 70.19 81 ARG A CA 1
ATOM 611 C C . ARG A 1 81 ? 4.852 -7.475 -15.640 1.00 70.19 81 ARG A C 1
ATOM 613 O O . ARG A 1 81 ? 5.260 -7.929 -16.695 1.00 70.19 81 ARG A O 1
ATOM 620 N N . ARG A 1 82 ? 3.862 -6.577 -15.589 1.00 75.06 82 ARG A N 1
ATOM 621 C CA . ARG A 1 82 ? 3.188 -6.070 -16.797 1.00 75.06 82 ARG A CA 1
ATOM 622 C C . ARG A 1 82 ? 4.158 -5.352 -17.739 1.00 75.06 82 ARG A C 1
ATOM 624 O O . ARG A 1 82 ? 4.036 -5.465 -18.953 1.00 75.06 82 ARG A O 1
ATOM 631 N N . THR A 1 83 ? 5.101 -4.593 -17.186 1.00 75.25 83 THR A N 1
ATOM 632 C CA . THR A 1 83 ? 6.146 -3.927 -17.977 1.00 75.25 83 THR A CA 1
ATOM 633 C C . THR A 1 83 ? 7.080 -4.948 -18.620 1.00 75.25 83 THR A C 1
ATOM 635 O O . THR A 1 83 ? 7.341 -4.852 -19.811 1.00 75.25 83 THR A O 1
ATOM 638 N N . GLU A 1 84 ? 7.536 -5.943 -17.859 1.00 77.56 84 GLU A N 1
ATOM 639 C CA . GLU A 1 84 ? 8.395 -7.02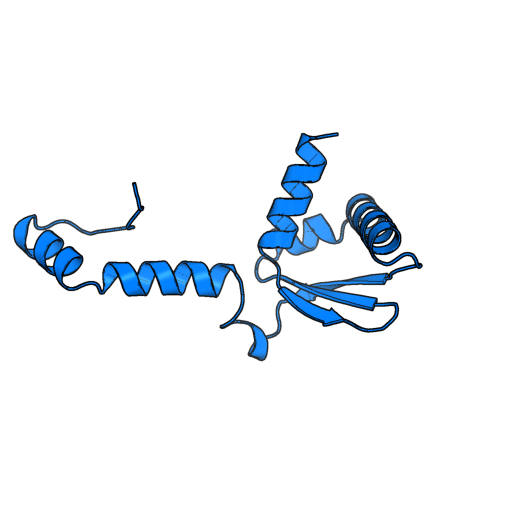7 -18.351 1.00 77.56 84 GLU A CA 1
ATOM 640 C C . GLU A 1 84 ? 7.697 -7.859 -19.442 1.00 77.56 84 GLU A C 1
ATOM 642 O O . GLU A 1 84 ? 8.286 -8.103 -20.489 1.00 77.56 84 GLU A O 1
ATOM 647 N N . GLU A 1 85 ? 6.421 -8.211 -19.257 1.00 79.06 85 GLU A N 1
ATOM 648 C CA . GLU A 1 85 ? 5.604 -8.924 -20.252 1.00 79.06 85 GLU A CA 1
ATOM 649 C C . GLU A 1 85 ? 5.460 -8.128 -21.558 1.00 79.06 85 GLU A C 1
ATOM 651 O O . GLU A 1 85 ? 5.560 -8.701 -22.638 1.00 79.06 85 GLU A O 1
ATOM 656 N N . ARG A 1 86 ? 5.287 -6.802 -21.481 1.00 76.00 86 ARG A N 1
ATOM 657 C CA . ARG A 1 86 ? 5.228 -5.931 -22.669 1.00 76.00 86 ARG A CA 1
ATOM 658 C C . ARG A 1 86 ? 6.576 -5.778 -23.357 1.00 76.00 86 ARG A C 1
ATOM 660 O O . ARG A 1 86 ? 6.632 -5.708 -24.577 1.00 76.00 86 ARG A O 1
ATOM 667 N N . LEU A 1 87 ? 7.659 -5.695 -22.589 1.00 76.75 87 LEU A N 1
ATOM 668 C CA . LEU A 1 87 ? 9.006 -5.665 -23.153 1.00 76.75 87 LEU A CA 1
ATOM 669 C C . LEU A 1 87 ? 9.330 -6.982 -23.863 1.00 76.75 87 LEU A C 1
ATOM 671 O O . LEU A 1 87 ? 10.025 -6.960 -24.869 1.00 76.75 87 LEU A O 1
ATOM 675 N N . ALA A 1 88 ? 8.795 -8.104 -23.383 1.00 80.12 88 ALA A N 1
ATOM 676 C CA . ALA A 1 88 ? 8.930 -9.411 -24.018 1.00 80.12 88 ALA A CA 1
ATOM 677 C C . ALA A 1 88 ? 7.987 -9.630 -25.222 1.00 80.12 88 ALA A C 1
ATOM 679 O O . ALA A 1 88 ? 8.017 -10.708 -25.816 1.00 80.12 88 ALA A O 1
ATOM 680 N N . ASP A 1 89 ? 7.156 -8.647 -25.595 1.00 81.19 89 ASP A N 1
ATOM 681 C CA . ASP A 1 89 ? 6.262 -8.754 -26.750 1.00 81.19 89 ASP A CA 1
ATOM 682 C C . ASP A 1 89 ? 7.081 -8.890 -28.055 1.00 81.19 89 ASP A C 1
ATOM 684 O O . ASP A 1 89 ? 7.963 -8.060 -28.310 1.00 81.19 89 ASP A O 1
ATOM 688 N N . PRO A 1 90 ? 6.800 -9.897 -28.907 1.00 82.00 90 PRO A N 1
ATOM 689 C CA . PRO A 1 90 ? 7.520 -10.104 -30.162 1.00 82.00 90 PRO A CA 1
ATOM 690 C C . PRO A 1 90 ? 7.548 -8.883 -31.091 1.00 82.00 90 PRO A C 1
ATOM 692 O O . PRO A 1 90 ? 8.535 -8.681 -31.793 1.00 82.00 90 PRO A O 1
ATOM 695 N N . LEU A 1 91 ? 6.502 -8.051 -31.101 1.00 81.69 91 LEU A N 1
ATOM 696 C CA . LEU A 1 91 ? 6.453 -6.830 -31.909 1.00 81.69 91 LEU A CA 1
ATOM 697 C C . LEU A 1 91 ? 7.354 -5.731 -31.340 1.00 81.69 91 LEU A C 1
ATOM 699 O O . LEU A 1 91 ? 7.981 -4.996 -32.102 1.00 81.69 91 LEU A O 1
ATOM 703 N N . VAL A 1 92 ? 7.444 -5.627 -30.011 1.00 79.06 92 VAL A N 1
ATOM 704 C CA . VAL A 1 92 ? 8.357 -4.688 -29.340 1.00 79.06 92 VAL A CA 1
ATOM 705 C C . VAL A 1 92 ? 9.804 -5.113 -29.572 1.00 79.06 92 VAL A C 1
ATOM 707 O O . VAL A 1 92 ? 10.634 -4.268 -29.899 1.00 79.06 92 VAL A O 1
ATOM 710 N N . GLN A 1 93 ? 10.095 -6.412 -29.483 1.00 81.62 93 GLN A N 1
ATOM 711 C CA . GLN A 1 93 ? 11.418 -6.959 -29.792 1.00 81.62 93 GLN A CA 1
ATOM 712 C C . GLN A 1 93 ? 11.794 -6.745 -31.263 1.00 81.62 93 GLN A C 1
ATOM 714 O O . GLN A 1 93 ? 12.868 -6.227 -31.550 1.00 81.62 93 GLN A O 1
ATOM 719 N N . ALA A 1 94 ? 10.876 -7.006 -32.197 1.00 80.31 94 ALA A N 1
ATOM 720 C CA . ALA A 1 94 ? 11.110 -6.722 -33.611 1.00 80.31 94 ALA A CA 1
ATOM 721 C C . ALA A 1 94 ? 11.380 -5.228 -33.868 1.00 80.31 94 ALA A C 1
ATOM 723 O O . ALA A 1 94 ? 12.245 -4.885 -34.668 1.00 80.31 94 ALA A O 1
ATOM 724 N N . ALA A 1 95 ? 10.681 -4.322 -33.178 1.00 78.31 95 ALA A N 1
ATOM 725 C CA . ALA A 1 95 ? 10.949 -2.890 -33.279 1.00 78.31 95 ALA A CA 1
ATOM 726 C C . ALA A 1 95 ? 12.334 -2.515 -32.712 1.00 78.31 95 ALA A C 1
ATOM 728 O O . ALA A 1 95 ? 13.043 -1.725 -33.331 1.00 78.31 95 ALA A O 1
ATOM 729 N N . VAL A 1 96 ? 12.747 -3.094 -31.579 1.00 79.94 96 VAL A N 1
ATOM 730 C CA . VAL A 1 96 ? 14.106 -2.931 -31.025 1.00 79.94 96 VAL A CA 1
ATOM 731 C C . VAL A 1 96 ? 15.161 -3.359 -32.039 1.00 79.94 96 VAL A C 1
ATOM 733 O O . VAL A 1 96 ? 16.097 -2.602 -32.290 1.00 79.94 96 VAL A O 1
ATOM 736 N N . ASP A 1 97 ? 14.974 -4.520 -32.663 1.00 80.56 97 ASP A N 1
ATOM 737 C CA . ASP A 1 97 ? 15.908 -5.068 -33.647 1.00 80.56 97 ASP A CA 1
ATOM 738 C C . ASP A 1 97 ? 15.982 -4.207 -34.917 1.00 80.56 97 ASP A C 1
ATOM 740 O O . ASP A 1 97 ? 17.064 -3.985 -35.460 1.00 80.56 97 ASP A O 1
ATOM 744 N N . ILE A 1 98 ? 14.843 -3.676 -35.379 1.00 81.25 98 ILE A N 1
ATOM 745 C CA . ILE A 1 98 ? 14.766 -2.822 -36.575 1.00 81.25 98 ILE A CA 1
ATOM 746 C C . ILE A 1 98 ? 15.394 -1.445 -36.328 1.00 81.25 98 ILE A C 1
ATOM 748 O O . ILE A 1 98 ? 16.079 -0.914 -37.203 1.00 81.25 98 ILE A O 1
ATOM 752 N N . PHE A 1 99 ? 15.146 -0.845 -35.163 1.00 79.12 99 PHE A N 1
ATOM 753 C CA . PHE A 1 99 ? 15.554 0.532 -34.869 1.00 79.12 99 PHE A CA 1
ATOM 754 C C . PHE A 1 99 ? 16.850 0.634 -34.047 1.00 79.12 99 PHE A C 1
ATOM 756 O O . PHE A 1 99 ? 17.355 1.740 -33.855 1.00 79.12 99 PHE A O 1
ATOM 763 N N . GLY A 1 100 ? 17.408 -0.488 -33.579 1.00 72.38 100 GLY A N 1
ATOM 764 C CA . GLY A 1 100 ? 18.677 -0.554 -32.845 1.00 72.38 100 GLY A CA 1
ATOM 765 C C . GLY A 1 100 ? 18.671 0.182 -31.500 1.00 72.38 100 GLY A C 1
ATOM 766 O O . GLY A 1 100 ? 19.710 0.686 -31.074 1.00 72.38 100 GLY A O 1
ATOM 767 N N . ALA A 1 101 ? 17.511 0.300 -30.848 1.00 73.44 101 ALA A N 1
ATOM 768 C CA . ALA A 1 101 ? 17.315 1.145 -29.668 1.00 73.44 101 ALA A CA 1
ATOM 769 C C . ALA A 1 101 ? 16.939 0.342 -28.409 1.00 73.44 101 ALA A C 1
ATOM 771 O O . ALA A 1 101 ? 16.178 -0.617 -28.475 1.00 73.44 101 ALA A O 1
ATOM 772 N N . GLU A 1 102 ? 17.415 0.772 -27.235 1.00 67.25 102 GLU A N 1
ATOM 773 C CA . GLU A 1 102 ? 17.035 0.191 -25.937 1.00 67.25 102 GLU A CA 1
ATOM 774 C C . GLU A 1 102 ? 15.644 0.698 -25.503 1.00 67.25 102 GLU A C 1
ATOM 776 O O . GLU A 1 102 ? 15.455 1.894 -25.258 1.00 67.25 102 GLU A O 1
ATOM 781 N N . VAL A 1 103 ? 14.658 -0.198 -25.367 1.00 66.12 103 VAL A N 1
ATOM 782 C CA . VAL A 1 103 ? 13.318 0.165 -24.871 1.00 66.12 103 VAL A CA 1
ATOM 783 C C . VAL A 1 103 ? 13.296 0.126 -23.342 1.00 66.12 103 VAL A C 1
ATOM 785 O O . VAL A 1 103 ? 13.388 -0.931 -22.726 1.00 66.12 103 VAL A O 1
ATOM 788 N N . ARG A 1 104 ? 13.119 1.298 -22.718 1.00 69.38 104 ARG A N 1
ATOM 789 C CA . ARG A 1 104 ? 13.054 1.458 -21.248 1.00 69.38 104 ARG A CA 1
ATOM 790 C C . ARG A 1 104 ? 11.640 1.409 -20.662 1.00 69.38 104 ARG A C 1
ATOM 792 O O . ARG A 1 104 ? 11.483 1.421 -19.444 1.00 69.38 104 ARG A O 1
ATOM 799 N N . GLY A 1 105 ? 10.609 1.363 -21.505 1.00 65.31 105 GLY A N 1
ATOM 800 C CA . GLY A 1 105 ? 9.219 1.236 -21.070 1.00 65.31 105 GLY A CA 1
ATOM 801 C C . GLY A 1 105 ? 8.217 1.319 -22.220 1.00 65.31 105 GLY A C 1
ATOM 802 O O . GLY A 1 105 ? 8.474 1.972 -23.228 1.00 65.31 105 GLY A O 1
ATOM 803 N N . VAL A 1 106 ? 7.061 0.670 -22.044 1.00 64.75 106 VAL A N 1
ATOM 804 C CA . VAL A 1 106 ? 5.959 0.630 -23.022 1.00 64.75 106 VAL A CA 1
ATOM 805 C C . VAL A 1 106 ? 4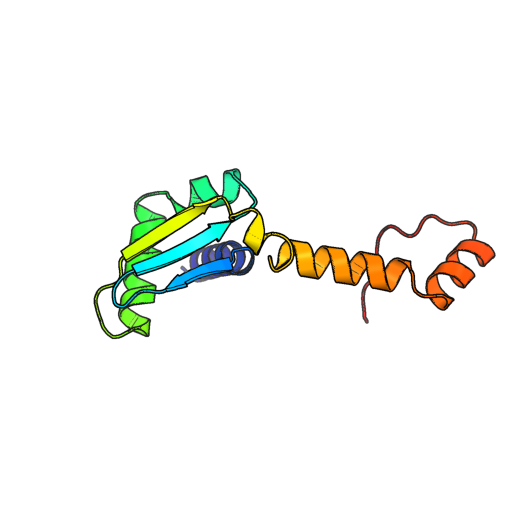.700 1.228 -22.387 1.00 64.75 106 VAL A C 1
ATOM 807 O O . VAL A 1 106 ? 4.179 0.697 -21.399 1.00 64.75 106 VAL A O 1
ATOM 810 N N . ARG A 1 107 ? 4.208 2.341 -22.945 1.00 66.56 107 ARG A N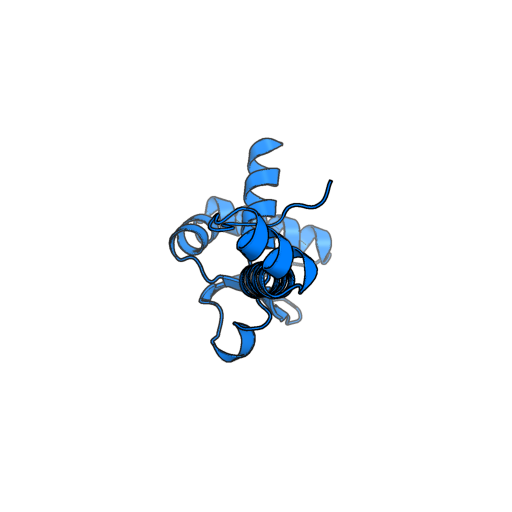 1
ATOM 811 C CA . ARG A 1 107 ? 2.990 3.036 -22.495 1.00 66.56 107 ARG A CA 1
ATOM 812 C C . ARG A 1 107 ? 1.866 2.798 -23.502 1.00 66.56 107 ARG A C 1
ATOM 814 O O . ARG A 1 107 ? 2.120 2.825 -24.701 1.00 66.56 107 ARG A O 1
ATOM 821 N N . GLU A 1 108 ? 0.653 2.553 -23.017 1.00 57.44 108 GLU A N 1
ATOM 822 C CA . GLU A 1 108 ? -0.527 2.533 -23.889 1.00 57.44 108 GLU A CA 1
ATOM 823 C C . GLU A 1 108 ? -0.913 3.972 -24.273 1.00 57.44 108 GLU A C 1
ATOM 825 O O . GLU A 1 108 ? -0.660 4.883 -23.472 1.00 57.44 108 GLU A O 1
ATOM 830 N N . PRO A 1 109 ? -1.465 4.177 -25.482 1.00 52.47 109 PRO A N 1
ATOM 831 C CA . PRO A 1 109 ? -2.082 5.439 -25.875 1.00 52.47 109 PRO A CA 1
ATOM 832 C C . PRO A 1 109 ? -3.331 5.765 -25.044 1.00 52.47 109 PRO A C 1
ATOM 834 O O . PRO A 1 109 ? -4.017 4.820 -24.587 1.00 52.47 109 PRO A O 1
#

Secondary structure (DSSP, 8-state):
-HHHHHHHHHHHHTSEEEEE-SSEEEEEES-HHHHHHHTSHHHHHHHHHHHHHHHTS--EEEEEEPPHHHHTTSHHHHHHHHHHHHHT-HHHHHHHHHHT---------

Sequence (109 aa):
MREDKVSLYLALAAGKVVGAETDVLRIGLENEAMRRELTRAQTLERLRTIAGEVAGREMRIEIGPLPAEHASAAPLAKARRRTEERLADPLVQAAVDIFGAEVRGVREP

pLDDT: mean 79.26, std 10.07, range [52.47, 92.44]

Foldseek 3Di:
DVVVVVVLVVLQLQWDFPDDDLAETEIAHADPVSLVVCPPPVNQVVVQVVVCVVSVHGHHYHYYHHDPVCVCVGPVNVVVVVFVVVCPDPVVVVVCVVVVDDDPGDDDD